Protein AF-A0ABD6AHM5-F1 (afdb_monomer)

Radius of gyration: 12.81 Å; Cα contacts (8 Å, |Δi|>4): 16; chains: 1; bounding box: 27×13×36 Å

pLDDT: mean 84.9, std 9.62, range [50.16, 95.56]

Sequence (53 aa):
MLNRYFRLMRWWLRRWYPVFRWFGRVTGQEEYVERAIDVTEDNFERILEGDDE

Organism: NCBI:txid1364933

Secondary structure (DSSP, 8-state):
-HHHHHHHHHHHHHHHHHHHHHHHHHHT-HHHHHHHHHHHHHHHHHHHHTT--

Solvent-accessible surface area (backbone atoms only — not comparable to full-atom values): 3015 Å² total; per-residue (Å²): 112,64,69,60,51,52,54,50,48,56,52,48,50,64,70,42,40,66,57,49,49,50,49,14,56,76,70,74,35,44,68,58,46,53,52,53,50,53,55,48,52,53,50,49,50,50,58,57,59,66,69,77,113

Mean predicted aligned error: 4.92 Å

Foldseek 3Di:
DVLVVLVVVLVVCVVCVVVLCVVCVVVVNNVVSVVVNVVSVVVSVCVNVVVVD

Structure (mmCIF, N/CA/C/O backbone):
data_AF-A0ABD6AHM5-F1
#
_entry.id   AF-A0ABD6AHM5-F1
#
loop_
_atom_site.group_PDB
_atom_site.id
_atom_site.type_symbol
_atom_site.label_atom_id
_atom_site.label_alt_id
_atom_site.label_comp_id
_atom_site.label_asym_id
_atom_site.label_entity_id
_atom_site.label_seq_id
_atom_site.pdbx_PDB_ins_code
_atom_site.Cartn_x
_atom_site.Cartn_y
_atom_site.Cartn_z
_atom_site.occupancy
_atom_site.B_iso_or_equiv
_atom_site.auth_seq_id
_atom_site.auth_comp_id
_atom_site.auth_asym_id
_atom_site.auth_atom_id
_atom_site.pdbx_PDB_model_num
ATOM 1 N N . MET A 1 1 ? 5.900 -4.070 -22.061 1.00 71.12 1 MET A N 1
ATOM 2 C CA . MET A 1 1 ? 4.745 -4.701 -21.36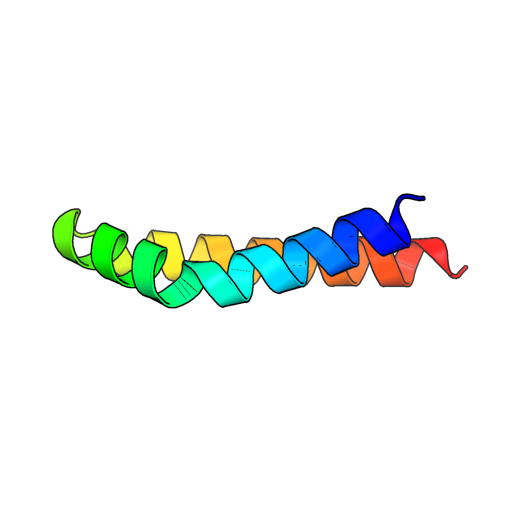3 1.00 71.12 1 MET A CA 1
ATOM 3 C C . MET A 1 1 ? 4.668 -4.284 -19.895 1.00 71.12 1 MET A C 1
ATOM 5 O O . MET A 1 1 ? 3.559 -4.073 -19.414 1.00 71.12 1 MET A O 1
ATOM 9 N N . LEU A 1 2 ? 5.816 -4.094 -19.229 1.00 78.88 2 LEU A N 1
ATOM 10 C CA . LEU A 1 2 ? 5.940 -3.638 -17.839 1.00 78.88 2 LEU A CA 1
ATOM 11 C C . LEU A 1 2 ? 5.135 -2.361 -17.521 1.00 78.88 2 LEU A C 1
ATOM 13 O O . LEU A 1 2 ? 4.304 -2.392 -16.621 1.00 78.88 2 LEU A O 1
ATOM 17 N N . ASN A 1 3 ? 5.247 -1.296 -18.327 1.00 81.38 3 ASN A N 1
ATOM 18 C CA . ASN A 1 3 ? 4.486 -0.050 -18.108 1.00 81.38 3 ASN A CA 1
ATOM 19 C C . ASN A 1 3 ? 2.959 -0.237 -18.043 1.00 81.38 3 ASN A C 1
ATOM 21 O O . ASN A 1 3 ? 2.274 0.383 -17.228 1.00 81.38 3 ASN A O 1
ATOM 25 N N . ARG A 1 4 ? 2.390 -1.122 -18.875 1.00 84.62 4 ARG A N 1
ATOM 26 C CA . ARG A 1 4 ? 0.950 -1.442 -18.813 1.00 84.62 4 ARG A CA 1
ATOM 27 C C . ARG A 1 4 ? 0.602 -2.254 -17.571 1.00 84.62 4 ARG A C 1
ATOM 29 O O . ARG A 1 4 ? -0.447 -2.014 -16.984 1.00 84.62 4 ARG A O 1
ATOM 36 N N . TYR A 1 5 ? 1.471 -3.181 -17.179 1.00 85.81 5 TYR A N 1
ATOM 37 C CA . TYR A 1 5 ? 1.304 -3.974 -15.966 1.00 85.81 5 TYR A CA 1
ATOM 38 C C . TYR A 1 5 ? 1.324 -3.093 -14.707 1.00 85.81 5 TYR A C 1
ATOM 40 O O . TYR A 1 5 ? 0.403 -3.177 -13.897 1.00 85.81 5 TYR A O 1
ATOM 48 N N . PHE A 1 6 ? 2.284 -2.173 -14.586 1.00 84.00 6 PHE A N 1
ATOM 49 C CA . PHE A 1 6 ? 2.358 -1.244 -13.455 1.00 84.00 6 PHE A CA 1
ATOM 50 C C . PHE A 1 6 ? 1.183 -0.267 -13.411 1.00 84.00 6 PHE A C 1
ATOM 52 O O . PHE A 1 6 ? 0.596 -0.057 -12.350 1.00 84.00 6 PHE A O 1
ATOM 59 N N . ARG A 1 7 ? 0.741 0.252 -14.564 1.00 84.62 7 ARG A N 1
ATOM 60 C CA . ARG A 1 7 ? -0.501 1.042 -14.645 1.00 84.62 7 ARG A CA 1
ATOM 61 C C . ARG A 1 7 ? -1.732 0.254 -14.192 1.00 84.62 7 ARG A C 1
ATOM 63 O O . ARG A 1 7 ? -2.566 0.799 -13.470 1.00 84.62 7 ARG A O 1
ATOM 70 N N . LEU A 1 8 ? -1.843 -1.015 -14.589 1.00 90.31 8 LEU A N 1
ATOM 71 C CA . LEU A 1 8 ? -2.928 -1.896 -14.152 1.00 90.31 8 LEU A CA 1
ATOM 72 C C . LEU A 1 8 ? -2.866 -2.141 -12.636 1.00 90.31 8 LEU A C 1
ATOM 74 O O . LEU A 1 8 ? -3.900 -2.091 -11.974 1.00 90.31 8 LEU A O 1
ATOM 78 N N . MET A 1 9 ? -1.670 -2.346 -12.079 1.00 88.44 9 MET A N 1
ATOM 79 C CA . MET A 1 9 ? -1.478 -2.525 -10.637 1.00 88.44 9 MET A CA 1
ATOM 80 C C . MET A 1 9 ? -1.785 -1.285 -9.817 1.00 88.44 9 MET A C 1
ATOM 82 O O . MET A 1 9 ? -2.484 -1.394 -8.810 1.00 88.44 9 MET A O 1
ATOM 86 N N . ARG A 1 10 ? -1.389 -0.099 -10.282 1.00 86.00 10 ARG A N 1
ATOM 87 C CA . ARG A 1 10 ? -1.786 1.164 -9.652 1.00 86.00 10 ARG A CA 1
ATOM 88 C C . ARG A 1 10 ? -3.307 1.327 -9.632 1.00 86.00 10 ARG A C 1
ATOM 90 O O . ARG A 1 10 ? -3.886 1.683 -8.608 1.00 86.00 10 ARG A O 1
ATOM 97 N N . TRP A 1 11 ? -3.974 1.028 -10.749 1.00 90.44 11 TRP A N 1
ATOM 98 C CA . TRP A 1 11 ? -5.436 1.076 -10.818 1.00 90.44 11 TRP A CA 1
ATOM 99 C C . TRP A 1 11 ? -6.095 0.067 -9.869 1.00 90.44 11 TRP A C 1
ATOM 101 O O . TRP A 1 11 ? -7.040 0.408 -9.154 1.00 90.44 11 TRP A O 1
ATOM 111 N N . TRP A 1 12 ? -5.579 -1.161 -9.823 1.00 92.25 12 TRP A N 1
ATOM 112 C CA . TRP A 1 12 ? -6.092 -2.218 -8.958 1.00 92.25 12 TRP A CA 1
ATOM 113 C C . TRP A 1 12 ? -5.944 -1.866 -7.473 1.00 92.25 12 TRP A C 1
ATOM 115 O O . TRP A 1 12 ? -6.919 -1.979 -6.731 1.00 92.25 12 TRP A O 1
ATOM 125 N N . LEU A 1 13 ? -4.786 -1.355 -7.043 1.00 89.31 13 LEU A N 1
ATOM 126 C CA . LEU A 1 13 ? -4.569 -0.925 -5.656 1.00 89.31 13 LEU A CA 1
ATOM 127 C C . LEU A 1 13 ? -5.546 0.171 -5.238 1.00 89.31 13 LEU A C 1
ATOM 129 O O . LEU A 1 13 ? -6.177 0.057 -4.190 1.00 89.31 13 LEU A O 1
ATOM 133 N N . ARG A 1 14 ? -5.758 1.187 -6.084 1.00 88.12 14 ARG A N 1
ATOM 134 C CA . ARG A 1 14 ? -6.757 2.235 -5.817 1.00 88.12 14 ARG A CA 1
ATOM 135 C C . ARG A 1 14 ? -8.172 1.682 -5.720 1.00 88.12 14 ARG A C 1
ATOM 137 O O . ARG A 1 14 ? -8.953 2.132 -4.885 1.00 88.12 14 ARG A O 1
ATOM 144 N N . ARG A 1 15 ? -8.514 0.697 -6.554 1.00 93.88 15 ARG A N 1
ATOM 145 C CA . ARG A 1 15 ? -9.834 0.056 -6.527 1.00 93.88 15 ARG A CA 1
ATOM 146 C C . ARG A 1 15 ? -10.065 -0.726 -5.232 1.00 93.88 15 ARG A C 1
ATOM 148 O O . ARG A 1 15 ? -11.180 -0.702 -4.716 1.00 93.88 15 ARG A O 1
ATOM 155 N N . TRP A 1 16 ? -9.033 -1.392 -4.721 1.00 92.69 16 TRP A N 1
ATOM 156 C CA . TRP A 1 16 ? -9.100 -2.210 -3.507 1.00 92.69 16 TRP A CA 1
ATOM 157 C C . TRP A 1 16 ? -8.749 -1.455 -2.219 1.00 92.69 16 TRP A C 1
ATOM 159 O O . TRP A 1 16 ? -9.016 -1.969 -1.136 1.00 92.69 16 TRP A O 1
ATOM 169 N N . TYR A 1 17 ? -8.263 -0.214 -2.310 1.00 89.31 17 TYR A N 1
ATOM 170 C CA . TYR A 1 17 ? -7.988 0.679 -1.179 1.00 89.31 17 TYR A CA 1
ATOM 171 C C . TYR A 1 17 ? -9.047 0.645 -0.060 1.00 89.31 17 TYR A C 1
ATOM 173 O O . TYR A 1 17 ? -8.678 0.390 1.088 1.00 89.31 17 TYR A O 1
ATOM 181 N N . PRO A 1 18 ? -10.358 0.834 -0.329 1.00 92.25 18 PRO A N 1
ATOM 182 C CA . PRO A 1 18 ? -11.363 0.810 0.735 1.00 92.25 18 PRO A CA 1
ATOM 183 C C . PRO A 1 18 ? -11.456 -0.548 1.442 1.00 92.25 18 PRO A C 1
ATOM 185 O O . PRO A 1 18 ? -11.734 -0.594 2.638 1.00 92.25 18 PRO A O 1
ATOM 188 N N . VAL A 1 19 ? -11.189 -1.647 0.732 1.00 93.56 19 VAL A N 1
ATOM 189 C CA . VAL A 1 19 ? -11.177 -2.998 1.304 1.00 93.56 19 VAL A CA 1
ATOM 190 C C . VAL A 1 19 ? -9.953 -3.189 2.190 1.00 93.56 19 VAL A C 1
ATOM 192 O O . VAL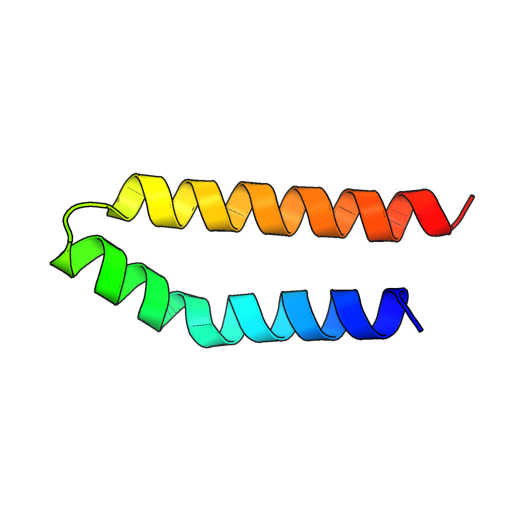 A 1 19 ? -10.096 -3.667 3.311 1.00 93.56 19 VAL A O 1
ATOM 195 N N . PHE A 1 20 ? -8.770 -2.766 1.739 1.00 89.94 20 PHE A N 1
ATOM 196 C CA . PHE A 1 20 ? -7.557 -2.821 2.557 1.00 89.94 20 PHE A CA 1
ATOM 197 C C . PHE A 1 20 ? -7.683 -1.961 3.809 1.00 89.94 20 PHE A C 1
ATOM 199 O O . PHE A 1 20 ? -7.345 -2.418 4.896 1.00 89.94 20 PHE A O 1
ATOM 206 N N . ARG A 1 21 ? -8.234 -0.749 3.683 1.00 88.81 21 ARG A N 1
ATOM 207 C CA . ARG A 1 21 ? -8.485 0.147 4.816 1.00 88.81 21 ARG A CA 1
ATOM 208 C C . ARG A 1 21 ? -9.463 -0.469 5.814 1.00 88.81 21 ARG A C 1
ATOM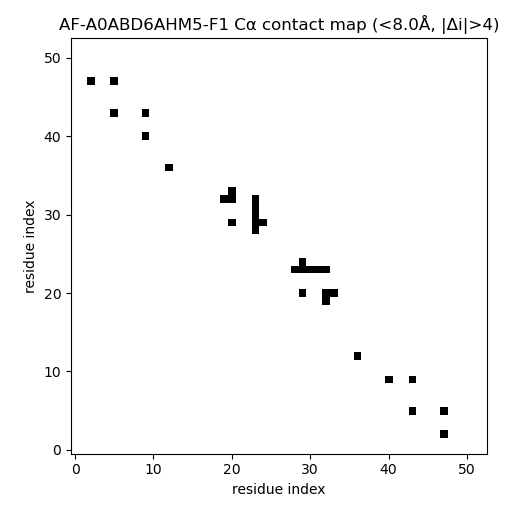 210 O O . ARG A 1 21 ? -9.222 -0.428 7.017 1.00 88.81 21 ARG A O 1
ATOM 217 N N . TRP A 1 22 ? -10.545 -1.075 5.326 1.00 93.38 22 TRP A N 1
ATOM 218 C CA . TRP A 1 22 ? -11.493 -1.788 6.180 1.00 93.38 22 TRP A CA 1
ATOM 219 C C . TRP A 1 22 ? -10.835 -2.974 6.892 1.00 93.38 22 TRP A C 1
ATOM 221 O O . TRP A 1 22 ? -10.998 -3.126 8.101 1.00 93.38 22 TRP A O 1
ATOM 231 N N . PHE A 1 23 ? -10.038 -3.767 6.175 1.00 91.81 23 PHE A N 1
ATOM 232 C CA . PHE A 1 23 ? -9.306 -4.891 6.752 1.00 91.81 23 PHE A CA 1
ATOM 233 C C . PHE A 1 23 ? -8.300 -4.423 7.810 1.00 91.81 23 PHE A C 1
ATOM 235 O O . PHE A 1 23 ? -8.314 -4.935 8.921 1.00 91.81 23 PHE A O 1
ATOM 242 N N . GLY A 1 24 ? -7.515 -3.384 7.511 1.00 90.50 24 GLY A N 1
ATOM 243 C C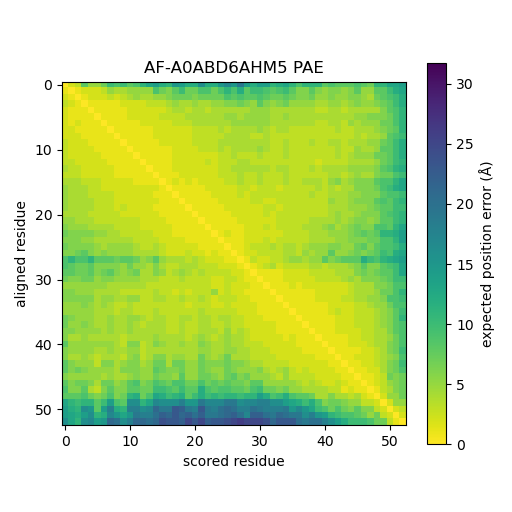A . GLY A 1 24 ? -6.584 -2.756 8.449 1.00 90.50 24 GLY A CA 1
ATOM 244 C C . GLY A 1 24 ? -7.282 -2.244 9.705 1.00 90.50 24 GLY A C 1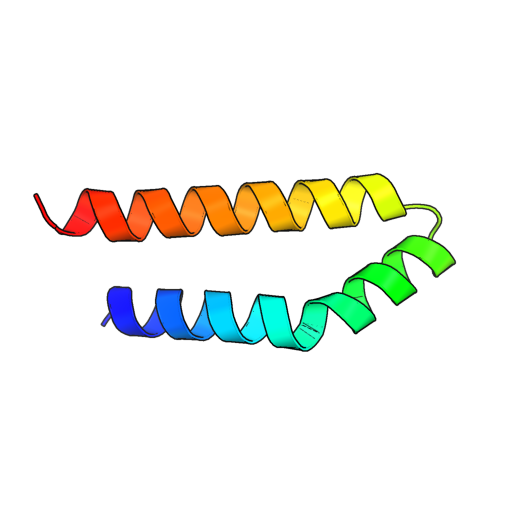
ATOM 245 O O . GLY A 1 24 ? -6.771 -2.427 10.804 1.00 90.50 24 GLY A O 1
ATOM 246 N N . ARG A 1 25 ? -8.489 -1.683 9.587 1.00 90.94 25 ARG A N 1
ATOM 247 C CA . ARG A 1 25 ? -9.288 -1.300 10.758 1.00 90.94 25 ARG A CA 1
ATOM 248 C C . ARG A 1 25 ? -9.710 -2.512 11.590 1.00 90.94 25 ARG A C 1
ATOM 250 O O . ARG A 1 25 ? -9.600 -2.470 12.810 1.00 90.94 25 ARG A O 1
ATOM 257 N N . VAL A 1 26 ? -10.172 -3.586 10.947 1.00 95.56 26 VAL A N 1
ATOM 258 C CA . VAL A 1 26 ? -10.587 -4.825 11.631 1.00 95.56 26 VAL A CA 1
ATOM 259 C C . VAL A 1 26 ? -9.405 -5.503 12.330 1.00 95.56 26 VAL A C 1
ATOM 261 O O . VAL A 1 26 ? -9.568 -6.038 13.422 1.00 95.56 26 VAL A O 1
ATOM 264 N N . THR A 1 27 ? -8.213 -5.456 11.737 1.00 92.62 27 THR A N 1
ATOM 265 C CA . THR A 1 27 ? -7.003 -6.082 12.289 1.00 92.62 27 THR A CA 1
ATOM 266 C C . THR A 1 27 ? -6.175 -5.153 13.180 1.00 92.62 27 THR A C 1
ATOM 268 O O . THR A 1 27 ? -5.129 -5.573 13.670 1.00 92.62 27 THR A O 1
ATOM 271 N N . GLY A 1 28 ? -6.592 -3.897 13.382 1.00 92.50 28 GLY A N 1
ATOM 272 C CA . GLY A 1 28 ? -5.821 -2.895 14.130 1.00 92.50 28 GLY A CA 1
ATOM 273 C C . GLY A 1 28 ? -4.507 -2.477 13.453 1.00 92.50 28 GLY A C 1
ATOM 274 O O . GLY A 1 28 ? -3.585 -2.023 14.121 1.00 92.50 28 GLY A O 1
ATOM 275 N N . GLN A 1 29 ? -4.404 -2.648 12.135 1.00 92.25 29 GLN A N 1
ATOM 276 C CA . GLN A 1 29 ? -3.227 -2.363 11.310 1.00 92.25 29 GLN A CA 1
ATOM 277 C C . GLN A 1 29 ? -3.465 -1.240 10.284 1.00 92.25 29 GLN A C 1
ATOM 279 O O . GLN A 1 29 ? -2.880 -1.254 9.203 1.00 92.25 29 GLN A O 1
ATOM 284 N N . GLU A 1 30 ? -4.321 -0.263 10.599 1.00 89.94 30 GLU A N 1
ATOM 285 C CA . GLU A 1 30 ? -4.624 0.880 9.717 1.00 89.94 30 GLU A CA 1
ATOM 286 C C . GLU A 1 30 ? -3.343 1.595 9.237 1.00 89.94 30 GLU A C 1
ATOM 288 O O . GLU A 1 30 ? -3.168 1.777 8.034 1.00 89.94 30 GLU A O 1
ATOM 293 N N . GLU A 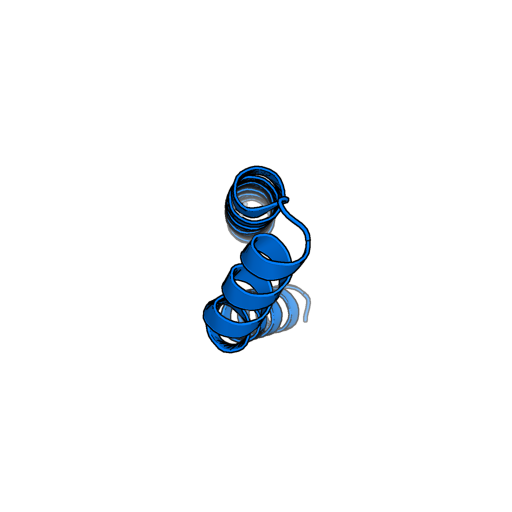1 31 ? -2.403 1.895 10.143 1.00 88.50 31 GLU A N 1
ATOM 294 C CA . GLU A 1 31 ? -1.138 2.575 9.808 1.00 88.50 31 GLU A CA 1
ATOM 295 C C . GLU A 1 31 ? -0.233 1.728 8.898 1.00 88.50 31 GLU A C 1
ATOM 297 O O . GLU A 1 31 ? 0.418 2.249 7.993 1.00 88.50 31 GLU A O 1
ATOM 302 N N . TYR A 1 32 ? -0.204 0.407 9.101 1.00 89.00 32 TYR A N 1
ATOM 303 C CA . TYR A 1 32 ? 0.565 -0.494 8.242 1.00 89.00 32 TYR A CA 1
ATOM 304 C C . TYR A 1 32 ? -0.016 -0.536 6.828 1.00 89.00 32 TYR A C 1
ATOM 306 O O . TYR A 1 32 ? 0.737 -0.495 5.859 1.00 89.00 32 TYR A O 1
ATOM 314 N N . VAL A 1 33 ? -1.345 -0.588 6.704 1.00 87.75 33 VAL A N 1
ATOM 315 C CA . VAL A 1 33 ? -2.025 -0.572 5.406 1.00 87.75 33 VAL A CA 1
ATOM 316 C C . VAL A 1 33 ? -1.785 0.748 4.678 1.00 87.75 33 VAL A C 1
ATOM 318 O O . VAL A 1 33 ? -1.460 0.719 3.495 1.00 87.75 33 VAL A O 1
ATOM 321 N N . GLU A 1 34 ? -1.901 1.888 5.364 1.00 88.25 34 GLU A N 1
ATOM 322 C CA . GLU A 1 34 ? -1.615 3.194 4.757 1.00 88.25 34 GLU A CA 1
ATOM 323 C C . GLU A 1 34 ? -0.151 3.278 4.300 1.00 88.25 34 GLU A C 1
ATOM 325 O O . GLU A 1 34 ? 0.106 3.545 3.127 1.00 88.25 34 GLU A O 1
ATOM 330 N N . ARG A 1 35 ? 0.809 2.904 5.159 1.00 90.50 35 ARG A N 1
ATOM 331 C CA . ARG A 1 35 ? 2.238 2.908 4.803 1.00 90.50 35 ARG A CA 1
ATOM 332 C C . ARG A 1 35 ? 2.566 1.947 3.657 1.00 90.50 35 ARG A C 1
ATOM 334 O O . ARG A 1 35 ? 3.384 2.277 2.803 1.00 90.50 35 ARG A O 1
ATOM 341 N N . ALA A 1 36 ? 1.959 0.762 3.623 1.00 87.50 36 ALA A N 1
ATOM 342 C CA . ALA A 1 36 ? 2.186 -0.206 2.552 1.00 87.50 36 ALA A CA 1
ATOM 343 C C . ALA A 1 36 ? 1.682 0.314 1.199 1.00 87.50 36 ALA A C 1
ATOM 345 O O . ALA A 1 36 ? 2.320 0.069 0.175 1.00 87.50 36 ALA A O 1
ATOM 346 N N . ILE A 1 37 ? 0.564 1.041 1.187 1.00 86.62 37 ILE A N 1
ATOM 347 C CA . ILE A 1 37 ? -0.003 1.624 -0.031 1.00 86.62 37 ILE A CA 1
ATOM 348 C C . ILE A 1 37 ? 0.880 2.764 -0.540 1.00 86.62 37 ILE A C 1
ATOM 350 O O . ILE A 1 37 ? 1.240 2.733 -1.715 1.00 86.62 37 ILE A O 1
ATOM 354 N N . ASP A 1 38 ? 1.297 3.683 0.334 1.00 87.62 38 ASP A N 1
ATOM 355 C CA . ASP A 1 38 ? 2.181 4.800 -0.029 1.00 87.62 38 ASP A CA 1
ATOM 356 C C . ASP A 1 38 ? 3.510 4.296 -0.604 1.00 87.62 38 ASP A C 1
ATOM 358 O O . ASP A 1 38 ? 3.893 4.653 -1.715 1.00 87.62 38 ASP A O 1
ATOM 362 N N . VAL A 1 39 ? 4.171 3.362 0.090 1.00 88.62 39 VAL A N 1
ATOM 363 C CA . VAL A 1 39 ? 5.430 2.760 -0.383 1.00 88.62 39 VAL A CA 1
ATOM 364 C C . VAL A 1 39 ? 5.245 2.042 -1.722 1.00 88.62 39 VAL A C 1
ATOM 366 O O . VAL A 1 39 ? 6.167 1.997 -2.538 1.00 88.62 39 VAL A O 1
ATOM 369 N N . THR A 1 40 ? 4.074 1.455 -1.971 1.00 86.69 40 THR A N 1
ATOM 370 C CA . THR A 1 40 ? 3.808 0.766 -3.238 1.00 86.69 40 THR A CA 1
ATOM 371 C C . THR A 1 40 ? 3.540 1.752 -4.378 1.00 86.69 40 THR A C 1
ATOM 373 O O . THR A 1 40 ? 4.035 1.523 -5.482 1.00 86.69 40 THR A O 1
ATOM 376 N N . GLU A 1 41 ? 2.810 2.850 -4.141 1.00 84.38 41 GLU A N 1
ATOM 377 C CA . GLU A 1 41 ? 2.639 3.911 -5.146 1.00 84.38 41 GLU A CA 1
ATOM 378 C C . GLU A 1 41 ? 3.984 4.579 -5.482 1.00 84.38 41 GLU A C 1
ATOM 380 O O . GLU A 1 41 ? 4.304 4.675 -6.668 1.00 84.38 41 GLU A O 1
ATOM 385 N N . ASP A 1 42 ? 4.808 4.912 -4.481 1.00 85.62 42 ASP A N 1
ATOM 386 C CA . ASP A 1 42 ? 6.147 5.496 -4.670 1.00 85.62 42 ASP A CA 1
ATOM 387 C C . ASP A 1 42 ? 7.076 4.575 -5.476 1.00 85.62 42 ASP A C 1
ATOM 389 O O . ASP A 1 42 ? 7.788 5.012 -6.382 1.00 85.62 42 ASP A O 1
ATOM 393 N N . ASN A 1 43 ? 7.077 3.271 -5.173 1.00 84.44 43 ASN A N 1
ATOM 394 C CA . ASN A 1 43 ? 7.874 2.307 -5.932 1.00 84.44 43 ASN A CA 1
ATOM 395 C C . ASN A 1 43 ? 7.390 2.182 -7.379 1.00 84.44 43 ASN A C 1
ATOM 397 O O . ASN A 1 43 ? 8.210 2.062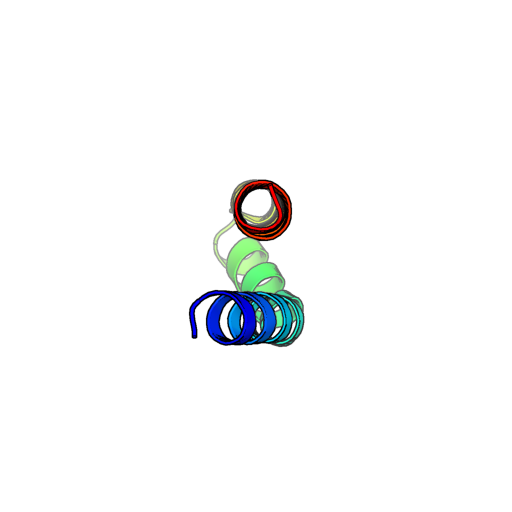 -8.287 1.00 84.44 43 ASN A O 1
ATOM 401 N N . PHE A 1 44 ? 6.078 2.211 -7.618 1.00 83.81 44 PHE A N 1
ATOM 402 C CA . PHE A 1 44 ? 5.552 2.177 -8.980 1.00 83.81 44 PHE A CA 1
ATOM 403 C C . PHE A 1 44 ? 5.880 3.442 -9.762 1.00 83.81 44 PHE A C 1
ATOM 405 O O . PHE A 1 44 ? 6.173 3.328 -10.946 1.00 83.81 44 PHE A O 1
ATOM 412 N N . GLU A 1 45 ? 5.860 4.616 -9.135 1.00 80.56 45 GLU A N 1
ATOM 413 C CA . GLU A 1 45 ? 6.271 5.861 -9.784 1.00 80.56 45 GLU A CA 1
ATOM 414 C C . GLU A 1 45 ? 7.746 5.807 -10.185 1.00 80.56 45 GLU A C 1
ATOM 416 O O . GLU A 1 45 ? 8.057 5.991 -11.356 1.00 80.56 45 GLU A O 1
ATOM 421 N N . ARG A 1 46 ? 8.634 5.383 -9.277 1.00 81.44 46 ARG A N 1
ATOM 422 C CA . ARG A 1 46 ? 10.066 5.222 -9.582 1.00 81.44 46 ARG A CA 1
ATOM 423 C C . ARG A 1 46 ? 10.353 4.214 -10.688 1.00 81.44 46 ARG A C 1
ATOM 425 O O . ARG A 1 46 ? 11.236 4.448 -11.503 1.00 81.44 46 ARG A O 1
ATOM 432 N N . ILE A 1 47 ? 9.645 3.083 -10.708 1.00 79.31 47 ILE A N 1
ATOM 433 C CA . ILE A 1 47 ? 9.837 2.067 -11.753 1.00 79.31 47 ILE A CA 1
ATOM 434 C C . ILE A 1 47 ? 9.296 2.559 -13.102 1.00 79.31 47 ILE A C 1
ATOM 436 O O . ILE A 1 47 ? 9.853 2.200 -14.129 1.00 79.31 47 ILE A O 1
ATOM 440 N N . LEU A 1 48 ? 8.227 3.363 -13.114 1.00 71.88 48 LEU A N 1
ATOM 441 C CA . LEU A 1 48 ? 7.686 3.952 -14.342 1.00 71.88 48 LEU A CA 1
ATOM 442 C C . LEU A 1 48 ? 8.572 5.093 -14.872 1.00 71.88 48 LEU A C 1
ATOM 444 O O . LEU A 1 48 ? 8.766 5.166 -16.077 1.00 71.88 48 LEU A O 1
ATOM 448 N N . GLU A 1 49 ? 9.098 5.958 -13.999 1.00 73.06 49 GLU A N 1
ATOM 449 C CA . GLU A 1 49 ? 9.9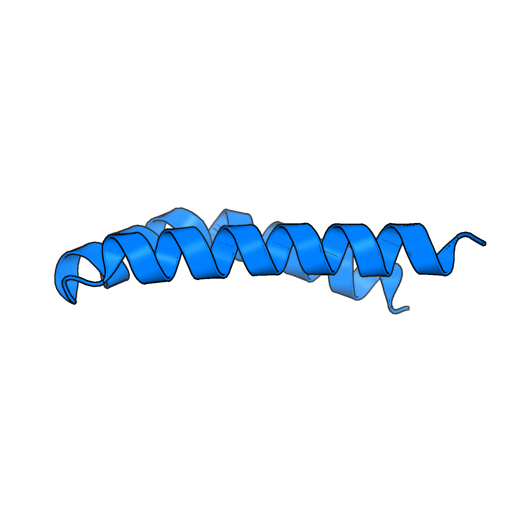66 7.086 -14.377 1.00 73.06 49 GLU A CA 1
ATOM 450 C C . GLU A 1 49 ? 11.378 6.635 -14.772 1.00 73.06 49 GLU A C 1
ATOM 452 O O . GLU A 1 49 ? 11.952 7.173 -15.711 1.00 73.06 49 GLU A O 1
ATOM 457 N N . GLY A 1 50 ? 11.937 5.629 -14.092 1.00 65.75 50 GLY A N 1
ATOM 458 C CA . GLY A 1 50 ? 13.280 5.114 -14.379 1.00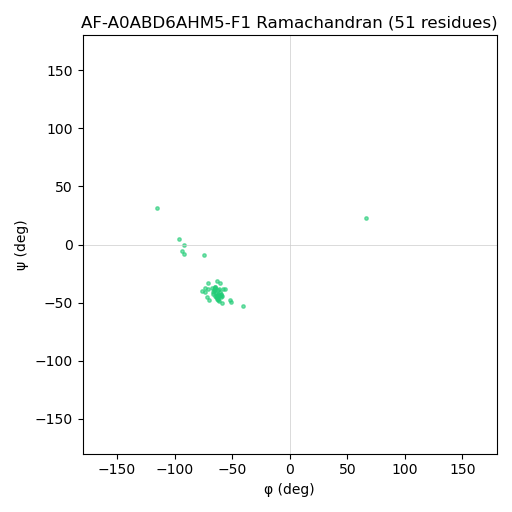 65.75 50 GLY A CA 1
ATOM 459 C C . GLY A 1 50 ? 13.397 4.255 -15.645 1.00 65.75 50 GLY A C 1
ATOM 460 O O . GLY A 1 50 ? 14.510 3.908 -16.020 1.00 65.75 50 GLY A O 1
ATOM 461 N N . ASP A 1 51 ? 12.280 3.890 -16.284 1.00 56.16 51 ASP A N 1
ATOM 462 C CA . ASP A 1 51 ? 12.241 3.127 -17.550 1.00 56.16 51 ASP A CA 1
ATOM 463 C C . ASP A 1 51 ? 12.156 4.059 -18.786 1.00 56.16 51 ASP A C 1
ATOM 465 O O . ASP A 1 51 ? 12.191 3.575 -19.918 1.00 56.16 51 ASP A O 1
ATOM 469 N N . ASP A 1 52 ? 12.009 5.380 -18.582 1.00 56.81 52 ASP A N 1
ATOM 470 C CA . ASP A 1 52 ? 11.907 6.406 -19.638 1.00 56.81 52 ASP A CA 1
ATOM 471 C C . ASP A 1 52 ? 13.265 7.096 -19.964 1.00 56.81 52 ASP A C 1
ATOM 473 O O . ASP A 1 52 ? 13.289 8.012 -20.793 1.00 56.81 52 ASP A O 1
ATOM 477 N N . GLU A 1 53 ? 14.387 6.659 -19.363 1.00 50.16 53 GLU A N 1
ATOM 478 C CA . GLU A 1 53 ? 15.756 7.194 -19.577 1.00 50.16 53 GLU A CA 1
ATOM 479 C C . GLU A 1 53 ? 16.662 6.281 -20.430 1.00 50.16 53 GLU A C 1
ATOM 481 O O . GLU A 1 53 ? 16.692 5.049 -20.198 1.00 50.16 53 GLU A O 1
#